Protein AF-A0A2T5PHR5-F1 (afdb_monomer_lite)

Radius of gyration: 15.86 Å; chains: 1; bounding box: 42×27×35 Å

pLDDT: mean 85.69, std 10.17, range [53.09, 96.19]

Secondary structure (DSSP, 8-state):
-----TT-TT------SS-----B-SSS--TTTTB--STTS---SSHHHHHHHHHS--

Foldseek 3Di:
DPPDDPPDPPDDDDDDPDDDDFAADDPPQDPDPRGDPPSVDDDDPDPVRVVCVVPVDD

Sequence (58 aa):
MPNCTPDCVQSLILQPEREQRLLLCRCSRSANLPYCDGSHSPPTTGLADKWRRFFSGR

Structure (mmCIF, N/CA/C/O backbone):
data_AF-A0A2T5PHR5-F1
#
_entry.id   AF-A0A2T5PHR5-F1
#
loop_
_atom_site.group_PDB
_atom_site.id
_atom_site.type_symbol
_atom_site.label_atom_id
_atom_site.label_alt_id
_atom_site.label_comp_id
_atom_site.label_asym_id
_atom_site.label_entity_id
_atom_site.label_seq_id
_atom_site.pdbx_PDB_ins_code
_atom_site.Cartn_x
_atom_site.Cartn_y
_atom_site.Cartn_z
_atom_site.occupancy
_atom_site.B_iso_or_equiv
_atom_site.auth_seq_id
_atom_site.auth_comp_id
_atom_site.auth_asym_id
_atom_site.auth_atom_id
_atom_site.pdbx_PDB_model_num
ATOM 1 N N . MET A 1 1 ? -11.349 5.308 -3.558 1.00 54.31 1 MET A N 1
ATOM 2 C CA . MET A 1 1 ? -12.091 4.219 -2.906 1.00 54.31 1 MET A CA 1
ATOM 3 C C . MET A 1 1 ? -13.079 3.715 -3.929 1.00 54.31 1 MET A C 1
ATOM 5 O O . MET A 1 1 ? -13.718 4.575 -4.529 1.00 54.31 1 MET A O 1
ATOM 9 N N . PRO A 1 2 ? -13.167 2.406 -4.200 1.00 58.72 2 PRO A N 1
ATOM 10 C CA . PRO A 1 2 ? -14.297 1.906 -4.970 1.00 58.72 2 PRO A CA 1
ATOM 11 C C . PRO A 1 2 ? -15.577 2.403 -4.292 1.00 58.72 2 PRO A C 1
ATOM 13 O O . PRO A 1 2 ? -15.646 2.439 -3.061 1.00 58.72 2 PRO A O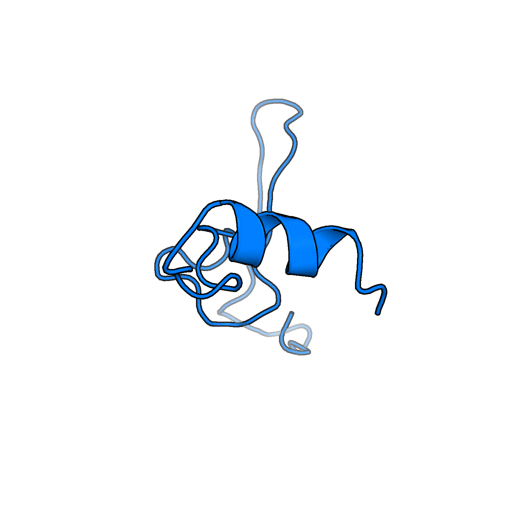 1
ATOM 16 N N . ASN A 1 3 ? -16.526 2.887 -5.088 1.00 65.19 3 ASN A N 1
ATOM 17 C CA . ASN A 1 3 ? -17.833 3.302 -4.598 1.00 65.19 3 ASN A CA 1
ATOM 18 C C . ASN A 1 3 ? -18.504 2.051 -4.017 1.00 65.19 3 ASN A C 1
ATOM 20 O O . ASN A 1 3 ? -19.060 1.254 -4.767 1.00 65.19 3 ASN A O 1
ATOM 24 N N . CYS A 1 4 ? -18.351 1.818 -2.715 1.00 70.06 4 CYS A N 1
ATOM 25 C CA . CYS A 1 4 ? -18.999 0.697 -2.051 1.00 70.06 4 CYS A CA 1
ATOM 26 C C . CYS A 1 4 ? -20.436 1.082 -1.707 1.00 70.06 4 CYS A C 1
ATOM 28 O O . CYS A 1 4 ? -20.701 2.214 -1.298 1.00 70.06 4 CYS A O 1
ATOM 30 N N . THR A 1 5 ? -21.358 0.137 -1.889 1.00 81.56 5 THR A N 1
ATOM 31 C CA . THR A 1 5 ? -22.717 0.251 -1.356 1.00 81.56 5 THR A CA 1
ATOM 32 C C . THR A 1 5 ? -22.667 0.189 0.178 1.00 81.56 5 THR A C 1
ATOM 34 O O . THR A 1 5 ? -21.668 -0.288 0.733 1.00 81.56 5 THR A O 1
ATOM 37 N N . PRO A 1 6 ? -23.707 0.665 0.888 1.00 78.62 6 PRO A N 1
ATOM 38 C CA . PRO A 1 6 ? -23.760 0.640 2.356 1.00 78.62 6 PRO A CA 1
ATOM 39 C C . PRO A 1 6 ? -23.533 -0.751 2.982 1.00 78.62 6 PRO A C 1
ATOM 41 O O . PRO A 1 6 ? -23.147 -0.849 4.141 1.00 78.62 6 PRO A O 1
ATOM 44 N N . ASP A 1 7 ? -23.724 -1.813 2.202 1.00 83.75 7 ASP A N 1
ATOM 45 C CA . ASP A 1 7 ? -23.717 -3.232 2.592 1.00 83.75 7 ASP A CA 1
ATOM 46 C C . ASP A 1 7 ? -22.404 -3.951 2.207 1.00 83.75 7 ASP A C 1
ATOM 48 O O . ASP A 1 7 ? -22.285 -5.176 2.257 1.00 83.75 7 ASP A O 1
ATOM 52 N N . CYS A 1 8 ? -21.389 -3.188 1.807 1.00 82.44 8 CYS A N 1
ATOM 53 C CA . CYS A 1 8 ? -20.108 -3.704 1.347 1.00 82.44 8 CYS A CA 1
ATOM 54 C C . CYS A 1 8 ? -19.319 -4.409 2.467 1.00 82.44 8 CYS A C 1
ATOM 56 O O . CYS A 1 8 ? -18.683 -3.779 3.309 1.00 82.44 8 CYS A O 1
ATOM 58 N N . VAL A 1 9 ? -19.273 -5.743 2.402 1.00 82.62 9 VAL A N 1
ATOM 59 C CA . VAL A 1 9 ? -18.535 -6.617 3.340 1.00 82.62 9 VAL A CA 1
ATOM 60 C C . VAL A 1 9 ? -17.016 -6.395 3.354 1.00 82.62 9 VAL A C 1
ATOM 62 O O . VAL A 1 9 ? -16.342 -6.789 4.298 1.00 82.62 9 VAL A O 1
ATOM 65 N N . GLN A 1 10 ? -16.465 -5.759 2.317 1.00 78.81 10 GLN A N 1
ATOM 66 C CA . GLN A 1 10 ? -15.035 -5.453 2.179 1.00 78.81 10 GLN A CA 1
ATOM 67 C C . GLN A 1 10 ? -14.687 -4.027 2.645 1.00 78.81 10 GLN A C 1
ATOM 69 O O . GLN A 1 10 ? -13.616 -3.510 2.321 1.00 78.81 10 GLN A O 1
ATOM 74 N N . SER A 1 11 ? -15.586 -3.362 3.379 1.00 82.44 11 SER A N 1
ATOM 75 C CA . SER A 1 11 ? -15.326 -2.030 3.922 1.00 82.44 11 SER A CA 1
ATOM 76 C C . SER A 1 11 ? -14.172 -2.051 4.926 1.00 82.44 11 SER A C 1
ATOM 78 O O . SER A 1 11 ? -14.113 -2.913 5.804 1.00 82.44 11 SER A O 1
ATOM 80 N N . LEU A 1 12 ? -13.287 -1.059 4.846 1.00 84.00 12 LEU A N 1
ATOM 81 C CA . LEU A 1 12 ? -12.284 -0.827 5.879 1.00 84.00 12 LEU A CA 1
ATOM 82 C C . LEU A 1 12 ? -12.938 -0.156 7.093 1.00 84.00 12 LEU A C 1
ATOM 84 O O . LEU A 1 12 ? -13.341 1.003 7.006 1.00 84.00 12 LEU A O 1
ATOM 88 N N . ILE A 1 13 ? -12.971 -0.855 8.227 1.00 86.75 13 ILE A N 1
ATOM 89 C CA . ILE A 1 13 ? -13.345 -0.286 9.526 1.00 86.75 13 ILE A CA 1
ATOM 90 C C . ILE A 1 13 ? -12.064 0.017 10.306 1.00 86.75 13 ILE A C 1
ATOM 92 O O . ILE A 1 13 ? -11.276 -0.883 10.587 1.00 86.75 13 ILE A O 1
ATOM 96 N N . LEU A 1 14 ? -11.838 1.290 10.636 1.00 86.75 14 LEU A N 1
ATOM 97 C CA . LEU A 1 14 ? -10.654 1.740 11.368 1.00 86.75 14 LEU A CA 1
ATOM 98 C C . LEU A 1 14 ? -11.037 2.141 12.800 1.00 86.75 14 LEU A C 1
ATOM 100 O O . LEU A 1 14 ? -11.853 3.040 12.986 1.00 86.75 14 LEU A O 1
ATOM 104 N N . GLN A 1 15 ? -10.403 1.522 13.798 1.00 90.69 15 GLN A N 1
ATOM 105 C CA . GLN A 1 15 ? -10.495 1.909 15.211 1.00 90.69 15 GLN A CA 1
ATOM 106 C C . GLN A 1 15 ? -9.091 2.231 15.742 1.00 90.69 15 GLN A C 1
ATOM 108 O O . GLN A 1 15 ? -8.380 1.333 16.189 1.00 90.69 15 GLN A O 1
ATOM 113 N N . PRO A 1 16 ? -8.628 3.486 15.630 1.00 89.25 16 PRO A N 1
ATOM 114 C CA . PRO A 1 16 ? -7.296 3.846 16.087 1.00 89.25 16 PRO A CA 1
ATOM 115 C C . PRO A 1 16 ? -7.267 4.009 17.614 1.00 89.25 16 PRO A C 1
ATOM 117 O O . PRO A 1 16 ? -8.094 4.715 18.180 1.00 89.25 16 PRO A O 1
ATOM 120 N N . GLU A 1 17 ? -6.262 3.434 18.276 1.00 93.31 17 GLU A N 1
ATOM 121 C CA . GLU A 1 17 ? -6.015 3.660 19.714 1.00 93.31 17 GLU A CA 1
ATOM 122 C C . GLU A 1 17 ? -5.560 5.100 20.015 1.00 93.31 17 GLU A C 1
ATOM 124 O O . GLU A 1 17 ? -5.717 5.603 21.125 1.00 93.31 17 GLU A O 1
ATOM 129 N N . ARG A 1 18 ? -4.980 5.774 19.014 1.00 94.81 18 ARG A N 1
ATOM 130 C CA . ARG A 1 18 ? -4.467 7.148 19.081 1.00 94.81 18 ARG A CA 1
ATOM 131 C C . ARG A 1 18 ? -4.541 7.827 17.723 1.00 94.81 18 ARG A C 1
ATOM 133 O O . ARG A 1 18 ? -4.474 7.165 16.683 1.00 94.81 18 ARG A O 1
ATOM 140 N N . GLU A 1 19 ? -4.594 9.155 17.736 1.00 94.75 19 GLU A N 1
ATOM 141 C CA . GLU A 1 19 ? -4.544 9.953 16.515 1.00 94.75 19 GLU A CA 1
ATOM 142 C C . GLU A 1 19 ? -3.252 9.681 15.732 1.00 94.75 19 GLU A C 1
ATOM 144 O O . GLU A 1 19 ? -2.141 9.669 16.275 1.00 94.75 19 GLU A O 1
ATOM 149 N N . GLN A 1 20 ? -3.415 9.435 14.435 1.00 92.56 20 GLN A N 1
ATOM 150 C CA . GLN A 1 20 ? -2.325 9.149 13.518 1.00 92.56 20 GLN A CA 1
ATOM 151 C C . GLN A 1 20 ? -2.707 9.542 12.094 1.00 92.56 20 GLN A C 1
ATOM 153 O O . GLN A 1 20 ? -3.873 9.494 11.700 1.00 92.56 20 GLN A O 1
ATOM 158 N N . ARG A 1 21 ? -1.701 9.904 11.296 1.00 93.88 21 ARG A N 1
ATOM 159 C CA . ARG A 1 21 ? -1.880 10.140 9.863 1.00 93.88 21 ARG A CA 1
ATOM 160 C C . ARG A 1 21 ? -1.766 8.814 9.129 1.00 93.88 21 ARG A C 1
ATOM 162 O O . ARG A 1 21 ? -0.760 8.124 9.263 1.00 93.88 21 ARG A O 1
ATOM 169 N N . LEU A 1 22 ? -2.771 8.497 8.322 1.00 91.69 22 LEU A N 1
ATOM 170 C CA . LEU 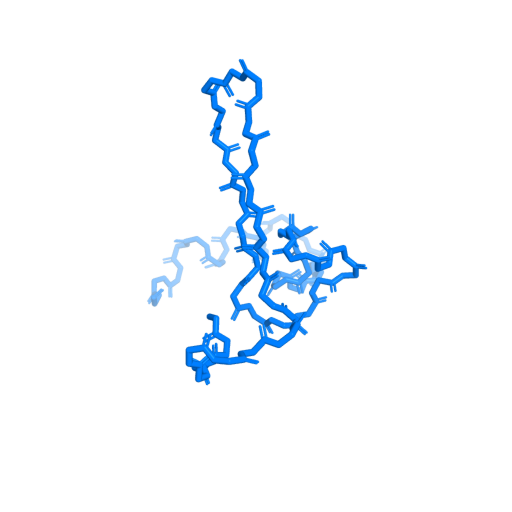A 1 22 ? -2.790 7.300 7.490 1.00 91.69 22 LEU A CA 1
ATOM 171 C C . LEU A 1 22 ? -2.701 7.679 6.017 1.00 91.69 22 LEU A C 1
ATOM 173 O O . LEU A 1 22 ? -3.335 8.630 5.560 1.00 91.69 22 LEU A O 1
ATOM 177 N N . LEU A 1 23 ? -1.927 6.902 5.265 1.00 94.44 23 LEU A N 1
ATOM 178 C CA . LEU A 1 23 ? -1.838 7.025 3.816 1.00 94.44 23 LEU A CA 1
ATOM 179 C C . LEU A 1 23 ? -2.692 5.929 3.188 1.00 94.44 23 LEU A C 1
ATOM 181 O O . LEU A 1 23 ? -2.342 4.752 3.250 1.00 94.44 23 LEU A O 1
ATOM 185 N N . LEU A 1 24 ? -3.810 6.316 2.578 1.00 92.88 24 LEU A N 1
ATOM 186 C CA . LEU A 1 24 ? -4.725 5.382 1.926 1.00 92.88 24 LEU A CA 1
ATOM 187 C C . LEU A 1 24 ? -4.431 5.281 0.432 1.00 92.88 24 LEU A C 1
ATOM 189 O O . LEU A 1 24 ? -4.218 6.283 -0.258 1.00 92.88 24 LEU A O 1
ATOM 193 N N . CYS A 1 25 ? -4.435 4.054 -0.079 1.00 92.69 25 CYS A N 1
ATOM 194 C CA . CYS A 1 25 ? -4.239 3.807 -1.494 1.00 92.69 25 CYS A CA 1
ATOM 195 C C . CYS A 1 25 ? -5.462 4.271 -2.295 1.00 92.69 25 CYS A C 1
ATOM 197 O O . CYS A 1 25 ? -6.603 3.913 -2.004 1.00 92.69 25 CYS A O 1
ATOM 199 N N . ARG A 1 26 ? -5.218 5.040 -3.361 1.00 91.81 26 ARG A N 1
ATOM 200 C CA . ARG A 1 26 ? -6.249 5.436 -4.339 1.00 91.81 26 ARG A CA 1
ATOM 201 C C . ARG A 1 26 ? -5.985 4.929 -5.754 1.00 91.81 26 ARG A C 1
ATOM 203 O O . ARG A 1 26 ? -6.863 5.059 -6.596 1.00 91.81 26 ARG A O 1
ATOM 210 N N . CYS A 1 27 ? -4.805 4.367 -6.012 1.00 93.25 27 CYS A N 1
ATOM 211 C CA . CYS A 1 27 ? -4.401 3.904 -7.340 1.00 93.25 27 CYS A CA 1
ATOM 212 C C . CYS A 1 27 ? -4.670 2.414 -7.591 1.00 93.25 27 CYS A C 1
ATOM 214 O O . CYS A 1 27 ? -4.393 1.966 -8.693 1.00 93.25 27 CYS A O 1
ATOM 216 N N . SER A 1 28 ? -5.115 1.658 -6.576 1.00 90.88 28 SER A N 1
ATOM 217 C CA . SER A 1 28 ? -5.309 0.195 -6.610 1.00 90.88 28 SER A CA 1
ATOM 218 C C . SER A 1 28 ? -4.081 -0.628 -7.035 1.00 90.88 28 SER A C 1
ATOM 220 O O . SER A 1 28 ? -4.233 -1.742 -7.521 1.00 90.88 28 SER A O 1
ATOM 222 N N . ARG A 1 29 ? -2.863 -0.095 -6.856 1.00 93.88 29 ARG A N 1
ATOM 223 C CA . ARG A 1 29 ? -1.593 -0.784 -7.180 1.00 93.88 29 ARG A CA 1
ATOM 224 C C . ARG A 1 29 ? -0.780 -1.190 -5.953 1.00 93.88 29 ARG A C 1
ATOM 226 O O . ARG A 1 29 ? 0.297 -1.742 -6.117 1.00 93.88 29 ARG A O 1
ATOM 233 N N . SER A 1 30 ? -1.255 -0.861 -4.751 1.00 94.81 30 SER A N 1
ATOM 234 C CA . SER A 1 30 ? -0.546 -1.208 -3.519 1.00 94.81 30 SER A CA 1
ATOM 235 C C . SER A 1 30 ? -0.576 -2.714 -3.295 1.00 94.81 30 SER A C 1
ATOM 237 O O . SER A 1 30 ? -1.630 -3.330 -3.443 1.00 94.81 30 SER A O 1
ATOM 239 N N . ALA A 1 31 ? 0.555 -3.289 -2.895 1.00 95.75 31 ALA A N 1
ATOM 240 C CA . ALA A 1 31 ? 0.613 -4.662 -2.405 1.00 95.75 31 ALA A CA 1
ATOM 241 C C . ALA A 1 31 ? 0.071 -4.783 -0.968 1.00 95.75 31 ALA A C 1
ATOM 243 O O . ALA A 1 31 ? -0.222 -5.882 -0.509 1.00 95.75 31 ALA A O 1
ATOM 244 N N . ASN A 1 32 ? -0.090 -3.654 -0.270 1.00 93.50 32 ASN A N 1
ATOM 245 C CA . ASN A 1 32 ? -0.554 -3.573 1.112 1.00 93.50 32 ASN A CA 1
ATOM 246 C C . ASN A 1 32 ? -1.881 -2.802 1.219 1.00 93.50 32 ASN A C 1
ATOM 248 O O . ASN A 1 32 ? -2.009 -1.855 1.997 1.00 93.50 32 ASN A O 1
ATOM 252 N N . LEU A 1 33 ? -2.864 -3.144 0.380 1.00 90.88 33 LEU A N 1
ATOM 253 C CA . LEU A 1 33 ? -4.201 -2.550 0.469 1.00 90.88 33 LEU A CA 1
ATOM 254 C C . LEU A 1 33 ? -4.790 -2.780 1.872 1.00 90.88 33 LEU A C 1
ATOM 256 O O . LEU A 1 33 ? -4.649 -3.874 2.414 1.00 90.88 33 LEU A O 1
ATOM 260 N N . PRO A 1 34 ? -5.456 -1.774 2.468 1.00 91.19 34 PRO A N 1
ATOM 261 C CA . PRO A 1 34 ? -5.912 -0.501 1.884 1.00 91.19 34 PRO A CA 1
ATOM 262 C C . PRO A 1 34 ? -4.883 0.645 1.929 1.00 91.19 34 PRO A C 1
ATOM 264 O O . PRO A 1 34 ? -5.172 1.761 1.487 1.00 91.19 34 PRO A O 1
ATOM 267 N N . TYR A 1 35 ? -3.688 0.400 2.458 1.00 93.62 35 TYR A N 1
ATOM 268 C CA . TYR A 1 35 ? -2.668 1.416 2.689 1.00 93.62 35 TYR A CA 1
ATOM 269 C C . TYR A 1 35 ? -1.838 1.707 1.438 1.00 93.62 35 TYR A C 1
ATOM 271 O O . TYR A 1 35 ? -1.706 0.886 0.529 1.00 93.62 35 TYR A O 1
ATOM 279 N N . CYS A 1 36 ? -1.288 2.915 1.365 1.00 95.69 36 CYS A N 1
ATOM 280 C CA . CYS A 1 36 ? -0.361 3.310 0.313 1.00 95.69 36 CYS A CA 1
ATOM 281 C C . CYS A 1 36 ? 1.051 2.805 0.633 1.00 95.69 36 CYS A C 1
ATOM 283 O O . CYS A 1 36 ? 1.602 3.136 1.678 1.00 95.69 36 CYS A O 1
ATOM 285 N N . ASP A 1 37 ? 1.649 2.073 -0.301 1.00 96.19 37 ASP A N 1
ATOM 286 C CA . ASP A 1 37 ? 3.026 1.564 -0.250 1.00 96.19 37 ASP A CA 1
ATOM 287 C C . ASP A 1 37 ? 3.967 2.282 -1.240 1.00 96.19 37 ASP A C 1
ATOM 289 O O . ASP A 1 37 ? 5.126 1.913 -1.398 1.00 96.19 37 ASP A O 1
ATOM 293 N N . 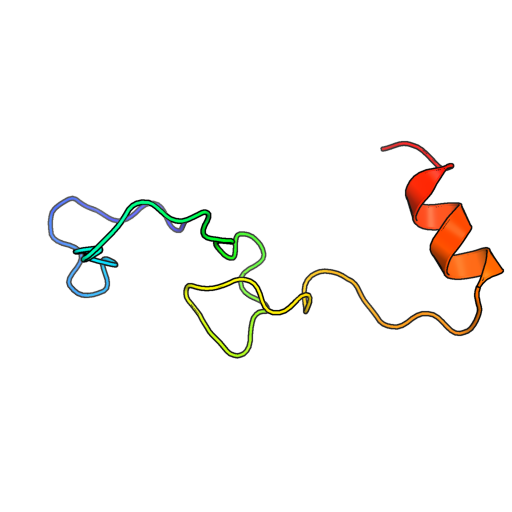GLY A 1 38 ? 3.471 3.310 -1.936 1.00 93.88 38 GLY A N 1
ATOM 294 C CA . GLY A 1 38 ? 4.229 4.029 -2.960 1.00 93.88 38 GLY A CA 1
ATOM 295 C C . GLY A 1 38 ? 4.169 3.418 -4.364 1.00 93.88 38 GLY A C 1
ATOM 296 O O . GLY A 1 38 ? 4.625 4.074 -5.297 1.00 93.88 38 GLY A O 1
ATOM 297 N N . SER A 1 39 ? 3.511 2.269 -4.571 1.00 95.00 39 SER A N 1
ATOM 298 C CA . SER A 1 39 ? 3.396 1.597 -5.883 1.00 95.00 39 SER A CA 1
ATOM 299 C C . SER A 1 39 ? 2.691 2.423 -6.975 1.00 95.00 39 SER A C 1
ATOM 301 O O . SER A 1 39 ? 2.703 2.071 -8.1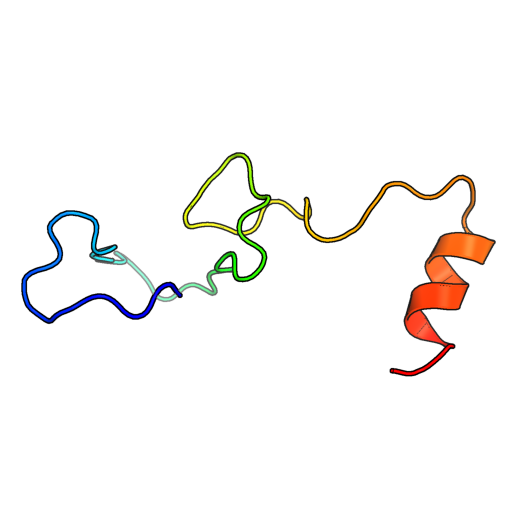55 1.00 95.00 39 SER A O 1
ATOM 303 N N . HIS A 1 40 ? 2.090 3.565 -6.617 1.00 92.19 40 HIS A N 1
ATOM 304 C CA . HIS A 1 40 ? 1.590 4.544 -7.587 1.00 92.19 40 HIS A CA 1
ATOM 305 C C . HIS A 1 40 ? 2.714 5.242 -8.369 1.00 92.19 40 HIS A C 1
ATOM 307 O O . HIS A 1 40 ? 2.476 5.722 -9.476 1.00 92.19 40 HIS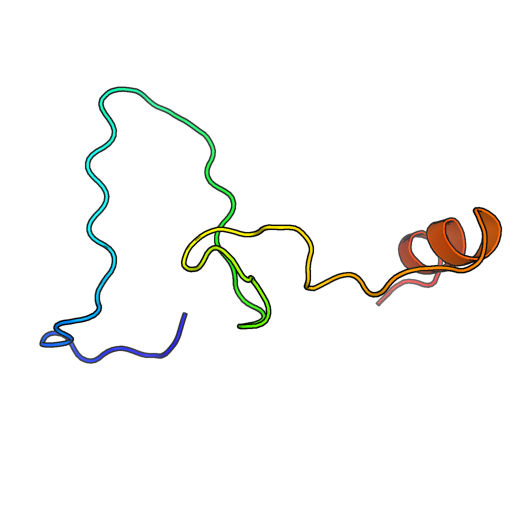 A O 1
ATOM 313 N N . SER A 1 41 ? 3.918 5.312 -7.800 1.00 91.00 41 SER A N 1
ATOM 314 C CA . SER A 1 41 ? 5.082 5.953 -8.395 1.00 91.00 41 SER A CA 1
ATOM 315 C C . SER A 1 41 ? 5.963 4.890 -9.057 1.00 91.00 41 SER A C 1
ATOM 317 O O . SER A 1 41 ? 6.562 4.075 -8.357 1.00 91.00 41 SER A O 1
ATOM 319 N N . PRO A 1 42 ? 6.064 4.856 -10.397 1.00 84.75 42 PRO A N 1
ATOM 320 C CA . PRO A 1 42 ? 6.914 3.881 -11.068 1.00 84.75 42 PRO A CA 1
ATOM 321 C C . PRO A 1 42 ? 8.400 4.136 -10.763 1.00 84.75 42 PRO A C 1
ATOM 323 O O . PRO A 1 42 ? 8.783 5.290 -10.530 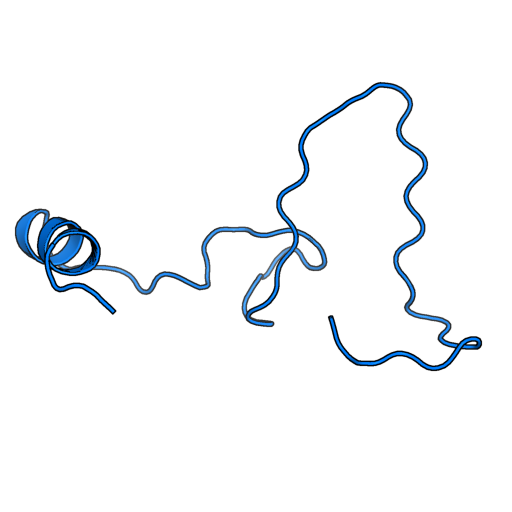1.00 84.75 42 PRO A O 1
ATOM 326 N N . PRO A 1 43 ? 9.267 3.111 -10.812 1.00 85.50 43 PRO A N 1
ATOM 327 C CA . PRO A 1 43 ? 10.705 3.300 -10.645 1.00 85.50 43 PRO A CA 1
ATOM 328 C C . PRO A 1 43 ? 11.266 4.298 -11.673 1.00 85.50 43 PRO A C 1
ATOM 330 O O . PRO A 1 43 ? 10.741 4.452 -12.777 1.00 85.50 43 PRO A O 1
ATOM 333 N N . THR A 1 44 ? 12.309 5.025 -11.280 1.00 87.94 44 THR A N 1
ATOM 334 C CA . THR A 1 44 ? 13.047 5.972 -12.133 1.00 87.94 44 THR A CA 1
ATOM 335 C C . THR A 1 44 ? 14.484 5.520 -12.280 1.00 87.94 44 THR A C 1
ATOM 337 O O . THR A 1 44 ? 15.073 5.053 -11.310 1.00 87.94 44 THR A O 1
ATOM 340 N N . THR A 1 45 ? 15.068 5.741 -13.453 1.00 89.62 45 THR A N 1
ATOM 341 C CA . THR A 1 45 ? 16.468 5.414 -13.747 1.00 89.62 45 THR A CA 1
ATOM 342 C C . THR A 1 45 ? 17.473 6.400 -13.151 1.00 89.62 45 THR A C 1
ATOM 344 O O . THR A 1 45 ? 18.629 6.036 -12.965 1.00 89.62 45 THR A O 1
ATOM 347 N N . GLY A 1 46 ? 17.060 7.624 -12.803 1.00 89.50 46 GLY A N 1
ATOM 348 C CA . GLY A 1 46 ? 17.966 8.605 -12.209 1.00 89.50 46 GLY A CA 1
ATOM 349 C C . GLY A 1 46 ? 17.290 9.719 -11.414 1.00 89.50 46 GLY A C 1
ATOM 350 O O . GLY A 1 46 ? 16.075 9.922 -11.459 1.00 89.50 46 GLY A O 1
ATOM 351 N N . LEU A 1 47 ? 18.114 10.477 -10.684 1.00 85.81 47 LEU A N 1
ATOM 352 C CA . LEU A 1 47 ? 17.660 11.593 -9.851 1.00 85.81 47 LEU A CA 1
ATOM 353 C C . LEU A 1 47 ? 16.986 12.689 -10.695 1.00 85.81 47 LEU A C 1
ATOM 355 O O . LEU A 1 47 ? 15.951 13.213 -10.294 1.00 85.81 47 LEU A O 1
ATOM 359 N N . ALA A 1 48 ? 17.510 12.975 -11.892 1.00 88.31 48 ALA A N 1
ATOM 360 C CA . ALA A 1 48 ? 16.906 13.922 -12.833 1.00 88.31 48 ALA A CA 1
ATOM 361 C C . ALA A 1 48 ? 15.468 13.527 -13.226 1.00 88.31 48 ALA A C 1
ATOM 363 O O . ALA A 1 48 ? 14.581 14.377 -13.277 1.00 88.31 48 ALA A O 1
ATOM 364 N N . ASP A 1 49 ? 15.203 12.233 -13.429 1.00 86.75 49 ASP A N 1
ATOM 365 C CA . ASP A 1 49 ? 13.863 11.718 -13.752 1.00 86.75 49 ASP A CA 1
ATOM 366 C C . ASP A 1 49 ? 12.897 11.888 -12.582 1.00 86.75 49 ASP A C 1
ATOM 368 O O . ASP A 1 49 ? 11.723 12.209 -12.776 1.00 86.75 49 ASP A O 1
ATOM 372 N N . LYS A 1 50 ? 13.404 11.713 -11.357 1.00 84.69 50 LYS A N 1
ATOM 373 C CA . LYS A 1 50 ? 12.640 11.955 -10.135 1.00 84.69 50 LYS A CA 1
ATOM 374 C C . LYS A 1 50 ? 12.256 13.433 -10.014 1.00 84.69 50 LYS A C 1
ATOM 376 O O . LYS A 1 50 ? 11.094 13.717 -9.746 1.00 84.69 50 LYS A O 1
ATOM 381 N N . TRP A 1 51 ? 13.179 14.363 -10.275 1.00 85.69 51 TRP A N 1
ATOM 382 C CA . TRP A 1 51 ? 12.910 15.809 -10.239 1.00 85.69 51 TRP A CA 1
ATOM 383 C C . TRP A 1 51 ? 11.954 16.279 -11.333 1.00 85.69 51 TRP A C 1
ATOM 385 O O . TRP A 1 51 ? 11.106 17.131 -11.066 1.00 85.69 51 TRP A O 1
ATOM 395 N N . ARG A 1 52 ? 12.022 15.692 -12.536 1.00 83.75 52 ARG A N 1
ATOM 396 C CA . ARG A 1 52 ? 11.064 16.000 -13.608 1.00 83.75 52 ARG A CA 1
ATOM 397 C C . ARG A 1 52 ? 9.621 15.800 -13.152 1.00 83.75 52 ARG A C 1
ATOM 399 O O . ARG A 1 52 ? 8.804 16.663 -13.423 1.00 83.75 52 ARG A O 1
ATOM 406 N N . ARG A 1 53 ? 9.318 14.753 -12.376 1.00 79.75 53 ARG A N 1
ATOM 407 C CA . ARG A 1 53 ? 7.957 14.509 -11.852 1.00 79.75 53 ARG A CA 1
ATOM 408 C C . ARG A 1 53 ? 7.432 15.613 -10.936 1.00 79.75 53 ARG A C 1
ATOM 410 O O . ARG A 1 53 ? 6.225 15.804 -10.875 1.00 79.75 53 ARG A O 1
ATOM 417 N N . PHE A 1 54 ? 8.316 16.307 -10.222 1.00 78.06 54 PHE A N 1
ATOM 418 C CA . PHE A 1 54 ? 7.928 17.389 -9.317 1.00 78.06 54 PHE A CA 1
ATOM 419 C C . PHE A 1 54 ? 7.794 18.730 -10.040 1.00 78.06 54 PHE A C 1
ATOM 421 O O . PHE A 1 54 ? 6.905 19.508 -9.717 1.00 78.06 54 PHE A O 1
ATOM 428 N N . PHE A 1 55 ? 8.655 18.995 -11.025 1.00 80.31 55 PHE A N 1
ATOM 429 C CA . PHE A 1 55 ? 8.698 20.291 -11.705 1.00 80.31 55 PHE A CA 1
ATOM 430 C C . PHE A 1 55 ? 7.917 20.347 -13.022 1.00 80.31 55 PHE A C 1
ATOM 432 O O . PHE A 1 55 ? 7.613 21.438 -13.489 1.00 80.31 55 PHE A O 1
ATOM 439 N N . SER A 1 56 ? 7.546 19.210 -13.620 1.00 71.69 56 SER A N 1
ATOM 440 C CA . SER A 1 56 ? 6.805 19.177 -14.890 1.00 71.69 56 SER A CA 1
ATOM 441 C C . SER A 1 56 ? 5.280 19.269 -14.736 1.00 71.69 56 SER A C 1
ATOM 443 O O . SER A 1 56 ? 4.573 18.828 -15.637 1.00 71.69 56 SER A O 1
ATOM 445 N N . GLY A 1 57 ? 4.795 19.783 -13.600 1.00 64.31 57 GLY A N 1
ATOM 446 C CA . GLY A 1 57 ? 3.423 20.233 -13.334 1.00 64.31 57 GLY A CA 1
ATOM 447 C C . GLY A 1 57 ? 2.297 19.590 -14.150 1.00 64.31 57 GLY A C 1
ATOM 448 O O . GLY A 1 57 ? 1.947 20.071 -15.229 1.00 64.31 57 GLY A O 1
ATOM 449 N N . ARG A 1 58 ? 1.657 18.573 -13.574 1.00 53.09 58 ARG A N 1
ATOM 450 C CA . ARG A 1 58 ? 0.232 18.313 -13.784 1.00 53.09 58 ARG A CA 1
ATOM 451 C C . ARG A 1 58 ? -0.416 18.040 -12.436 1.00 53.09 58 ARG A C 1
ATOM 453 O O . ARG A 1 58 ? 0.250 17.373 -11.614 1.00 53.09 58 ARG A O 1
#